Protein AF-A0A2R6QBN4-F1 (afdb_monomer_lite)

Secondary structure (DSSP, 8-state):
---HHHHHHHHHHHHHHSTTTS-TTT-------BSSS-----SSHHHHHHHTS--HHHHHHHHHHHHHHHHHHHTT---EEEEEEEEE-GGG---S-HHHHHTS-HHHHTT-SSSS--EEEEEEEEETTS-EEEEEEE----B--S-TT----------

Radius of gyration: 19.26 Å; chains: 1; bounding box: 51×42×46 Å

pLDDT: mean 93.08, std 12.04, range [24.8, 98.75]

InterPro domains:
  IPR006823 Neutral/alkaline nonlysosomal ceramidase [PTHR12670] (1-148)
  IPR031329 Neutral/alkaline non-lysosomal ceramidase, N-terminal [PF04734] (1-148)

Organism: NCBI:txid98765

Sequence (159 aa):
MGDTGVRRSIVSELSSQFPGVYNNDNIALVSTHQHSGVGGYLEDLLPQITSLGYVKETADAIVAGTVLAVQRAHANLQPGQLSVGNTTVVDGNINRSPFAYLANPAEERAMYQYDQDKDLTLLRFDDASGNARGFLSFYPVHGTSLYEVFDFLDALLLN

Structure (mmCIF, N/CA/C/O backbone):
data_AF-A0A2R6QBN4-F1
#
_entry.id   AF-A0A2R6QBN4-F1
#
loop_
_atom_site.group_PDB
_atom_site.id
_atom_site.type_symbol
_atom_site.label_atom_id
_atom_site.label_alt_id
_atom_site.label_comp_id
_atom_site.label_asym_id
_atom_site.label_entity_id
_atom_site.label_seq_id
_atom_site.pdbx_PDB_ins_code
_atom_site.Cartn_x
_atom_site.Cartn_y
_atom_site.Cartn_z
_atom_site.occupancy
_atom_site.B_iso_or_equiv
_atom_site.auth_seq_id
_atom_site.auth_comp_id
_atom_site.auth_asym_id
_atom_site.auth_atom_id
_atom_site.pdbx_PDB_model_num
ATOM 1 N N . MET A 1 1 ? 8.362 3.190 1.691 1.00 80.75 1 MET A N 1
ATOM 2 C CA . MET A 1 1 ? 8.700 1.757 1.855 1.00 80.75 1 MET A CA 1
ATOM 3 C C . MET A 1 1 ? 8.138 1.266 3.176 1.00 80.75 1 MET A C 1
ATOM 5 O O . MET A 1 1 ? 7.896 2.094 4.045 1.00 80.75 1 MET A O 1
ATOM 9 N N . GLY A 1 2 ? 7.894 -0.038 3.321 1.00 80.12 2 GLY A N 1
ATOM 10 C CA . GLY A 1 2 ? 7.608 -0.623 4.634 1.00 80.12 2 GLY A CA 1
ATOM 11 C C . GLY A 1 2 ? 8.897 -0.755 5.448 1.00 80.12 2 GLY A C 1
ATOM 12 O O . GLY A 1 2 ? 9.939 -1.065 4.878 1.00 80.12 2 GLY A O 1
ATOM 13 N N . ASP A 1 3 ? 8.818 -0.514 6.754 1.00 91.31 3 ASP A N 1
ATOM 14 C CA . ASP A 1 3 ? 9.933 -0.640 7.695 1.00 91.31 3 ASP A CA 1
ATOM 15 C C . ASP A 1 3 ? 9.487 -1.409 8.933 1.00 91.31 3 ASP A C 1
ATOM 17 O O . ASP A 1 3 ? 8.384 -1.188 9.449 1.00 91.31 3 ASP A O 1
ATOM 21 N N . THR A 1 4 ? 10.335 -2.316 9.411 1.00 91.75 4 THR A N 1
ATOM 22 C CA . THR A 1 4 ? 10.004 -3.152 10.568 1.00 91.75 4 THR A CA 1
ATOM 23 C C . THR A 1 4 ? 9.926 -2.318 11.846 1.00 91.75 4 THR A C 1
ATOM 25 O O . THR A 1 4 ? 9.014 -2.535 12.644 1.00 91.75 4 THR A O 1
ATOM 28 N N . GLY A 1 5 ? 10.815 -1.338 12.029 1.00 93.94 5 GLY A N 1
ATOM 29 C CA . GLY A 1 5 ? 10.801 -0.415 13.163 1.00 93.94 5 GLY A CA 1
ATOM 30 C C . GLY A 1 5 ? 9.520 0.416 13.210 1.00 93.94 5 GLY A C 1
ATOM 31 O O . GLY A 1 5 ? 8.801 0.384 14.210 1.00 93.94 5 GLY A O 1
ATOM 32 N N . VAL A 1 6 ? 9.165 1.065 12.098 1.00 96.19 6 VAL A N 1
ATOM 33 C CA . VAL A 1 6 ? 7.911 1.825 11.954 1.00 96.19 6 VAL A CA 1
ATOM 34 C C . VAL A 1 6 ? 6.693 0.937 12.215 1.00 96.19 6 VAL A C 1
ATOM 36 O O . VAL A 1 6 ? 5.811 1.318 12.988 1.00 96.19 6 VAL A O 1
ATOM 39 N N . ARG A 1 7 ? 6.645 -0.274 11.636 1.00 97.12 7 ARG A N 1
ATOM 40 C CA . ARG A 1 7 ? 5.540 -1.218 11.868 1.00 97.12 7 ARG A CA 1
ATOM 41 C C . ARG A 1 7 ? 5.416 -1.580 13.346 1.00 97.12 7 ARG A C 1
ATOM 43 O O . ARG A 1 7 ? 4.304 -1.567 13.870 1.00 97.12 7 ARG A O 1
ATOM 50 N N . ARG A 1 8 ? 6.523 -1.908 14.022 1.00 97.38 8 ARG A N 1
ATOM 51 C CA . ARG A 1 8 ? 6.506 -2.270 15.450 1.00 97.38 8 ARG A CA 1
ATOM 52 C C . ARG A 1 8 ? 5.978 -1.123 16.306 1.00 97.38 8 ARG A C 1
ATOM 54 O O . ARG A 1 8 ? 5.143 -1.375 17.170 1.00 97.38 8 ARG A O 1
ATOM 61 N N . SER A 1 9 ? 6.390 0.113 16.029 1.00 97.75 9 SER A N 1
ATOM 62 C CA . SER A 1 9 ? 5.888 1.301 16.730 1.00 97.75 9 SER A CA 1
ATOM 63 C C . SER A 1 9 ? 4.382 1.490 16.533 1.00 97.75 9 SER A C 1
ATOM 65 O O . SER A 1 9 ? 3.658 1.659 17.510 1.00 97.75 9 SER A O 1
ATOM 67 N N . ILE A 1 10 ? 3.879 1.366 15.299 1.00 98.31 10 ILE A N 1
ATOM 68 C CA . ILE A 1 10 ? 2.438 1.462 15.005 1.00 98.31 10 ILE A CA 1
ATOM 69 C C . ILE A 1 10 ? 1.646 0.365 15.728 1.00 98.31 10 ILE A C 1
ATOM 71 O O . ILE A 1 10 ? 0.638 0.656 16.370 1.00 98.31 10 ILE A O 1
ATOM 75 N N . VAL A 1 11 ? 2.097 -0.893 15.649 1.00 98.38 11 VAL A N 1
ATOM 76 C CA . VAL A 1 11 ? 1.436 -2.021 16.325 1.00 98.38 11 VAL A CA 1
ATOM 77 C C . VAL A 1 11 ? 1.430 -1.807 17.837 1.00 98.38 11 VAL A C 1
ATOM 79 O O . VAL A 1 11 ? 0.397 -2.023 18.464 1.00 98.38 11 VAL A O 1
ATOM 82 N N . SER A 1 12 ? 2.545 -1.367 18.422 1.00 98.38 12 SER A N 1
ATOM 83 C CA . SER A 1 12 ? 2.651 -1.080 19.856 1.00 98.38 12 SER A CA 1
ATOM 84 C C . SER A 1 12 ? 1.645 -0.013 20.295 1.00 98.38 12 SER A C 1
ATOM 86 O O . SER A 1 12 ? 0.883 -0.238 21.235 1.00 98.38 12 SER A O 1
ATOM 88 N N . GLU A 1 13 ? 1.592 1.118 19.586 1.00 98.56 13 GLU A N 1
ATOM 89 C CA . GLU A 1 13 ? 0.663 2.214 19.881 1.00 98.56 13 GLU A CA 1
ATOM 90 C C . GLU A 1 13 ? -0.799 1.768 19.781 1.00 98.56 13 GLU A C 1
ATOM 92 O O . GLU A 1 13 ? -1.575 1.942 20.721 1.00 98.56 13 GLU A O 1
ATOM 97 N N . LEU A 1 14 ? -1.178 1.122 18.674 1.00 98.69 14 LEU A N 1
ATOM 98 C CA . LEU A 1 14 ? -2.550 0.657 18.469 1.00 98.69 14 LEU A CA 1
ATOM 99 C C . LEU A 1 14 ? -2.954 -0.435 19.465 1.00 98.69 14 LEU A C 1
ATOM 101 O O . LEU A 1 14 ? -4.085 -0.418 19.944 1.00 98.69 14 LEU A O 1
ATOM 105 N N . SER A 1 15 ? -2.048 -1.354 19.810 1.00 98.38 15 SER A N 1
ATOM 106 C CA . SER A 1 15 ? -2.332 -2.417 20.786 1.00 98.38 15 SER A CA 1
ATOM 107 C C . SER A 1 15 ? -2.515 -1.858 22.200 1.00 98.38 15 SER A C 1
ATOM 109 O O . SER A 1 15 ? -3.345 -2.359 22.954 1.00 98.38 15 SER A O 1
ATOM 111 N N . SER A 1 16 ? -1.755 -0.817 22.561 1.00 98.44 16 SER A N 1
ATOM 112 C CA . SER A 1 16 ? -1.878 -0.117 23.846 1.00 98.44 16 SER A CA 1
ATOM 113 C C . SER A 1 16 ? -3.202 0.646 23.952 1.00 98.44 16 SER A C 1
ATOM 115 O O . SER A 1 16 ? -3.893 0.575 24.967 1.00 98.44 16 SER A O 1
ATOM 117 N N . GLN A 1 17 ? -3.587 1.343 22.880 1.00 98.12 17 GLN A N 1
ATOM 118 C CA . GLN A 1 17 ? -4.795 2.170 22.848 1.00 98.12 17 GLN A CA 1
ATOM 119 C C . GLN A 1 17 ? -6.085 1.359 22.653 1.00 98.12 17 GLN A C 1
ATOM 121 O O . GLN A 1 17 ? -7.136 1.757 23.151 1.00 98.12 17 GLN A O 1
ATOM 126 N N . PHE A 1 18 ? -6.011 0.211 21.970 1.00 98.25 18 PHE A N 1
ATOM 127 C CA . PHE A 1 18 ? -7.141 -0.688 21.725 1.00 98.25 18 PHE A CA 1
ATOM 128 C C . PHE A 1 18 ? -6.806 -2.138 22.135 1.00 98.25 18 PHE A C 1
ATOM 130 O O . PHE A 1 18 ? -6.636 -3.009 21.269 1.00 98.25 18 PHE A O 1
ATOM 137 N N . PRO A 1 19 ? -6.716 -2.432 23.448 1.00 97.81 19 PRO A N 1
ATOM 138 C CA . PRO A 1 19 ? -6.315 -3.748 23.936 1.00 97.81 19 PRO A CA 1
ATOM 139 C C . PRO A 1 19 ? -7.197 -4.876 23.391 1.00 97.81 19 PRO A C 1
ATOM 141 O O . PRO A 1 19 ? -8.421 -4.838 23.502 1.00 97.81 19 PRO A O 1
ATOM 144 N N . GLY A 1 20 ? -6.564 -5.893 22.802 1.00 97.31 20 GLY A N 1
ATOM 145 C CA . GLY A 1 20 ? -7.243 -7.062 22.232 1.00 97.31 20 GLY A CA 1
ATOM 146 C C . GLY A 1 20 ? -7.879 -6.850 20.853 1.00 97.31 20 GLY A C 1
ATOM 147 O O . GLY A 1 20 ? -8.390 -7.813 20.288 1.00 97.31 20 GLY A O 1
ATOM 148 N N . VAL A 1 21 ? -7.834 -5.635 20.292 1.00 98.31 21 VAL A N 1
ATOM 149 C CA . VAL A 1 21 ? -8.432 -5.321 18.981 1.00 98.31 21 VAL A CA 1
ATOM 150 C C . VAL A 1 21 ? -7.395 -5.394 17.869 1.00 98.31 21 VAL A C 1
ATOM 152 O O . VAL A 1 21 ? -7.576 -6.138 16.909 1.00 98.31 21 VAL A O 1
ATOM 155 N N . TYR A 1 22 ? -6.309 -4.634 17.994 1.00 98.44 22 TYR A N 1
ATOM 156 C CA . TYR A 1 22 ? -5.243 -4.567 16.998 1.00 98.44 22 TYR A CA 1
ATOM 157 C C . TYR A 1 22 ? -4.005 -5.298 17.509 1.00 98.44 22 TYR A C 1
ATOM 159 O O . TYR A 1 22 ? -3.631 -5.140 18.668 1.00 98.44 22 TYR A O 1
ATOM 167 N N . ASN A 1 23 ? -3.387 -6.121 16.664 1.00 97.75 23 ASN A N 1
ATOM 168 C CA . ASN A 1 23 ? -2.215 -6.917 17.012 1.00 97.75 23 ASN A CA 1
ATOM 169 C C . ASN A 1 23 ? -1.373 -7.252 15.766 1.00 97.75 23 ASN A C 1
ATOM 171 O O . ASN A 1 23 ? -1.648 -6.806 14.651 1.00 97.75 23 ASN A O 1
ATOM 175 N N . ASN A 1 24 ? -0.309 -8.033 15.959 1.00 96.81 24 ASN A N 1
ATOM 176 C CA . ASN A 1 24 ? 0.589 -8.411 14.868 1.00 96.81 24 ASN A CA 1
ATOM 177 C C . ASN A 1 24 ? -0.072 -9.267 13.782 1.00 96.81 24 ASN A C 1
ATOM 179 O O . ASN A 1 24 ? 0.404 -9.217 12.648 1.00 96.81 24 ASN A O 1
ATOM 183 N N . ASP A 1 25 ? -1.130 -10.003 14.114 1.00 97.56 25 ASP A N 1
ATOM 184 C CA . ASP A 1 25 ? -1.771 -10.974 13.227 1.00 97.56 25 ASP A CA 1
ATOM 185 C C . ASP A 1 25 ? -2.814 -10.319 12.313 1.00 97.56 25 ASP A C 1
ATOM 187 O O . ASP A 1 25 ? -3.139 -10.862 11.259 1.00 97.56 25 ASP A O 1
ATOM 191 N N . ASN A 1 26 ? -3.334 -9.145 12.691 1.00 98.00 26 ASN A N 1
ATOM 192 C CA . ASN A 1 26 ? -4.398 -8.458 11.955 1.00 98.00 26 ASN A CA 1
ATOM 193 C C . ASN A 1 26 ? -4.039 -7.050 11.448 1.00 98.00 26 ASN A C 1
ATOM 195 O O . ASN A 1 26 ? -4.896 -6.378 10.874 1.00 98.00 26 ASN A O 1
ATOM 199 N N . ILE A 1 27 ? -2.782 -6.614 11.603 1.00 97.00 27 ILE A N 1
ATOM 200 C CA . ILE A 1 27 ? -2.269 -5.380 10.992 1.00 97.00 27 ILE A CA 1
ATOM 201 C C . ILE A 1 27 ? -1.389 -5.699 9.779 1.00 97.00 27 ILE A C 1
ATOM 203 O O . ILE A 1 27 ? -0.275 -6.227 9.906 1.00 97.00 27 ILE A O 1
ATOM 207 N N . ALA A 1 28 ? -1.850 -5.242 8.612 1.00 95.62 28 ALA A N 1
ATOM 208 C CA . ALA A 1 28 ? -1.050 -5.094 7.403 1.00 95.62 28 ALA A CA 1
ATOM 209 C C . ALA A 1 28 ? -0.672 -3.617 7.200 1.0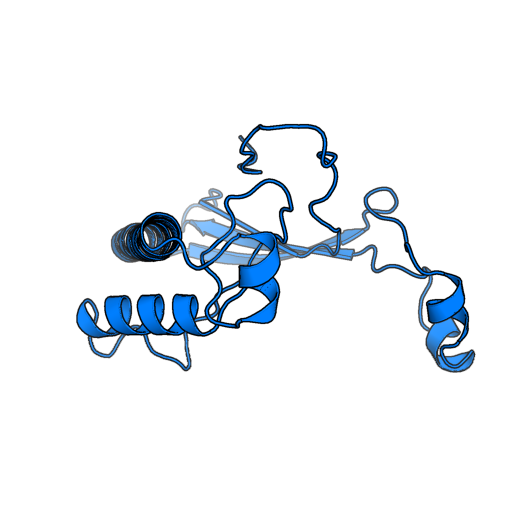0 95.62 28 ALA A C 1
ATOM 211 O O . ALA A 1 28 ? -1.540 -2.746 7.177 1.00 95.62 28 ALA A O 1
ATOM 212 N N . LEU A 1 29 ? 0.624 -3.340 7.036 1.00 94.94 29 LEU A N 1
ATOM 213 C CA . LEU A 1 29 ? 1.152 -2.013 6.715 1.00 94.94 29 LEU A CA 1
ATOM 214 C C . LEU A 1 29 ? 1.810 -2.071 5.337 1.00 94.94 29 LEU A C 1
ATOM 216 O O . LEU A 1 29 ? 2.728 -2.862 5.124 1.00 94.94 29 LEU A O 1
ATOM 220 N N . VAL A 1 30 ? 1.348 -1.230 4.415 1.00 93.38 30 VAL A N 1
ATOM 221 C CA . VAL A 1 30 ? 1.829 -1.170 3.029 1.00 93.38 30 VAL A CA 1
ATOM 222 C C . VAL A 1 30 ? 2.213 0.260 2.656 1.00 93.38 30 VAL A C 1
ATOM 224 O O . VAL A 1 30 ? 1.791 1.217 3.299 1.00 93.38 30 VAL A O 1
ATOM 227 N N . SER A 1 31 ? 3.032 0.412 1.617 1.00 92.06 31 SER A N 1
ATOM 228 C CA . SER A 1 31 ? 3.483 1.706 1.101 1.00 92.06 31 SER A CA 1
ATOM 229 C C . SER A 1 31 ? 3.233 1.766 -0.401 1.00 92.06 31 SER A C 1
ATOM 231 O O . SER A 1 31 ? 3.426 0.772 -1.092 1.00 92.06 31 SER A O 1
ATOM 233 N N . THR A 1 32 ? 2.873 2.943 -0.909 1.00 94.56 32 THR A N 1
ATOM 234 C CA . THR A 1 32 ? 2.695 3.209 -2.348 1.00 94.56 32 THR A CA 1
ATOM 235 C C . THR A 1 32 ? 4.002 3.197 -3.143 1.00 94.56 32 THR A C 1
ATOM 237 O O . THR A 1 32 ? 3.976 3.304 -4.362 1.00 94.56 32 THR A O 1
ATOM 240 N N . HIS A 1 33 ? 5.151 3.091 -2.465 1.00 95.06 33 HIS A N 1
ATOM 241 C CA . HIS A 1 33 ? 6.477 3.143 -3.082 1.00 95.06 33 HIS A CA 1
ATOM 242 C C . HIS A 1 33 ? 6.746 4.445 -3.872 1.00 95.06 33 HIS A C 1
ATOM 244 O O . HIS A 1 33 ? 7.398 4.435 -4.909 1.00 95.06 33 HIS A O 1
ATOM 250 N N . GLN A 1 34 ? 6.253 5.572 -3.351 1.00 90.56 34 GLN A N 1
ATOM 251 C CA . GLN A 1 34 ? 6.623 6.935 -3.752 1.00 90.56 34 GLN A CA 1
ATOM 252 C C . GLN A 1 34 ? 8.120 7.193 -3.506 1.00 90.56 34 GLN A C 1
ATOM 254 O O . GLN A 1 34 ? 8.629 6.870 -2.429 1.00 90.56 34 GLN A O 1
ATOM 259 N N . HIS A 1 35 ? 8.800 7.823 -4.468 1.00 92.88 35 HIS A N 1
ATOM 260 C CA . HIS A 1 35 ? 10.207 8.234 -4.357 1.00 92.88 35 HIS A CA 1
ATOM 261 C C . HIS A 1 35 ? 10.414 9.706 -3.953 1.00 92.88 35 HIS A C 1
ATOM 263 O O . HIS A 1 35 ? 11.539 10.081 -3.642 1.00 92.88 35 HIS A O 1
ATOM 269 N N . SER A 1 36 ? 9.359 10.523 -3.880 1.00 91.94 36 SER A N 1
ATOM 270 C CA . SER A 1 36 ? 9.429 11.930 -3.431 1.00 91.94 36 SER A CA 1
ATOM 271 C C . SER A 1 36 ? 8.813 12.117 -2.040 1.00 91.94 36 SER A C 1
ATOM 273 O O . SER A 1 36 ? 7.905 12.922 -1.835 1.00 91.94 36 SER A O 1
ATOM 275 N N . GLY A 1 37 ? 9.265 11.299 -1.088 1.00 89.25 37 GLY A N 1
ATOM 276 C CA . GLY A 1 37 ? 8.947 11.424 0.334 1.00 89.25 37 GLY A CA 1
ATOM 277 C C . GLY A 1 37 ? 10.188 11.778 1.154 1.00 89.25 37 GLY A C 1
ATOM 278 O O . GLY A 1 37 ? 11.312 11.732 0.662 1.00 89.25 37 GLY A O 1
ATOM 279 N N . VAL A 1 38 ? 9.991 12.098 2.430 1.00 90.75 38 VAL A N 1
ATOM 280 C CA . VAL A 1 38 ? 11.093 12.319 3.378 1.00 90.75 38 VAL A CA 1
ATOM 281 C C . VAL A 1 38 ? 11.836 11.010 3.690 1.00 90.75 38 VAL A C 1
ATOM 283 O O . VAL A 1 38 ? 11.210 9.966 3.871 1.00 90.75 38 VAL A O 1
ATOM 286 N N . GLY A 1 39 ? 13.171 11.063 3.748 1.00 92.31 39 GLY A N 1
ATOM 287 C CA . GLY A 1 39 ? 14.039 9.941 4.138 1.00 92.31 39 GLY A CA 1
ATOM 288 C C . GLY A 1 39 ? 14.256 9.835 5.653 1.00 92.31 39 GLY A C 1
ATOM 289 O O . GLY A 1 39 ? 13.577 10.491 6.435 1.00 92.31 39 GLY A O 1
ATOM 290 N N . GLY A 1 40 ? 15.214 9.007 6.080 1.00 94.56 40 GLY A N 1
ATOM 291 C CA . GLY A 1 40 ? 15.684 8.985 7.474 1.00 94.56 40 GLY A CA 1
ATOM 292 C C . GLY A 1 40 ? 14.785 8.279 8.497 1.00 94.56 40 GLY A C 1
ATOM 293 O O . GLY A 1 40 ? 15.025 8.413 9.687 1.00 94.56 40 GLY A O 1
ATOM 294 N N . TYR A 1 41 ? 13.774 7.513 8.083 1.00 95.06 41 TYR A N 1
ATOM 295 C CA . TYR A 1 41 ? 12.874 6.804 9.013 1.00 95.06 41 TYR A CA 1
ATOM 296 C C . TYR A 1 41 ? 13.106 5.292 9.109 1.00 95.06 41 TYR A C 1
ATOM 298 O O . TYR A 1 41 ? 12.449 4.628 9.906 1.00 95.06 41 TYR A O 1
ATOM 306 N N . LEU A 1 42 ? 13.984 4.742 8.269 1.00 93.88 42 LEU A N 1
ATOM 307 C CA . LEU A 1 42 ? 14.234 3.304 8.192 1.00 93.88 42 LEU A CA 1
ATOM 308 C C . LEU A 1 42 ? 15.196 2.863 9.304 1.00 93.88 42 LEU A C 1
ATOM 310 O O . LEU A 1 42 ? 16.207 3.526 9.542 1.00 93.88 42 LEU A O 1
ATOM 314 N N . GLU A 1 43 ? 14.889 1.750 9.973 1.00 92.81 43 GLU A N 1
ATOM 315 C CA . GLU A 1 43 ? 15.688 1.220 11.090 1.00 92.81 43 GLU A CA 1
ATOM 316 C C . GLU A 1 43 ? 17.046 0.674 10.621 1.00 92.81 43 GLU A C 1
ATOM 318 O O . GLU A 1 43 ? 18.052 0.823 11.317 1.00 92.81 43 GLU A O 1
ATOM 323 N N . ASP A 1 44 ? 17.088 0.077 9.430 1.00 92.00 44 ASP A N 1
ATOM 324 C CA . ASP A 1 44 ? 18.296 -0.539 8.887 1.00 92.00 44 ASP A CA 1
ATOM 325 C C . ASP A 1 44 ? 19.349 0.494 8.458 1.00 92.00 44 ASP A C 1
ATOM 327 O O . ASP A 1 44 ? 19.044 1.565 7.932 1.00 92.00 44 ASP A O 1
ATOM 331 N N . LEU A 1 45 ? 20.627 0.133 8.612 1.00 93.00 45 LEU A N 1
ATOM 332 C CA . LEU A 1 45 ? 21.756 1.031 8.351 1.00 93.00 45 LEU A CA 1
ATOM 333 C C . LEU A 1 45 ? 21.871 1.461 6.880 1.00 93.00 45 LEU A C 1
ATOM 335 O O . LEU A 1 45 ? 22.159 2.620 6.595 1.00 93.00 45 LEU A O 1
ATOM 339 N N . LEU A 1 46 ? 21.682 0.539 5.933 1.00 94.50 46 LEU A N 1
ATOM 340 C CA . LEU A 1 46 ? 21.925 0.805 4.511 1.00 94.50 46 LEU A CA 1
ATOM 341 C C . LEU A 1 46 ? 21.125 2.011 3.965 1.00 94.50 46 LEU A C 1
ATOM 343 O O . LEU A 1 46 ? 21.748 2.902 3.385 1.00 94.50 46 LEU A O 1
ATOM 347 N N . PRO A 1 47 ? 19.794 2.114 4.165 1.00 91.69 47 PRO A N 1
ATOM 348 C CA . PRO A 1 47 ? 19.033 3.290 3.730 1.00 91.69 47 PRO A CA 1
ATOM 349 C C . PRO A 1 47 ? 19.328 4.571 4.526 1.00 91.69 47 PRO A C 1
ATOM 351 O O . PRO A 1 47 ? 19.050 5.674 4.047 1.00 91.69 47 PRO A O 1
ATOM 354 N N . GLN A 1 48 ? 19.887 4.460 5.734 1.00 92.56 48 GLN A N 1
ATOM 355 C CA . GLN A 1 48 ? 20.292 5.635 6.504 1.00 92.56 48 GLN A CA 1
ATOM 356 C C . GLN A 1 48 ? 21.516 6.322 5.897 1.00 92.56 48 GLN A C 1
ATOM 358 O O . GLN A 1 48 ? 21.625 7.537 6.015 1.00 92.56 48 GLN A O 1
ATOM 363 N N . ILE A 1 49 ? 22.404 5.597 5.203 1.00 95.19 49 ILE A N 1
ATOM 364 C CA . ILE A 1 49 ? 23.604 6.186 4.580 1.00 95.19 49 ILE A CA 1
ATOM 365 C C . ILE A 1 49 ? 23.216 7.304 3.605 1.00 95.19 49 ILE A C 1
ATOM 367 O O . ILE A 1 49 ? 23.758 8.404 3.683 1.00 95.19 49 ILE A O 1
ATOM 371 N N . THR A 1 50 ? 22.248 7.056 2.719 1.00 93.50 50 THR A N 1
ATOM 372 C CA . THR A 1 50 ? 21.774 8.059 1.750 1.00 93.50 50 THR A CA 1
ATOM 373 C C . THR A 1 50 ? 20.879 9.124 2.382 1.00 93.50 50 THR A C 1
ATOM 375 O O . THR A 1 50 ? 20.748 10.209 1.827 1.00 93.50 50 THR A O 1
ATOM 378 N N . SER A 1 51 ? 20.300 8.838 3.553 1.00 93.25 51 SER A N 1
ATOM 379 C CA . SER A 1 51 ? 19.513 9.796 4.343 1.00 93.25 51 SER A CA 1
ATOM 380 C C . SER A 1 51 ? 20.362 10.627 5.318 1.00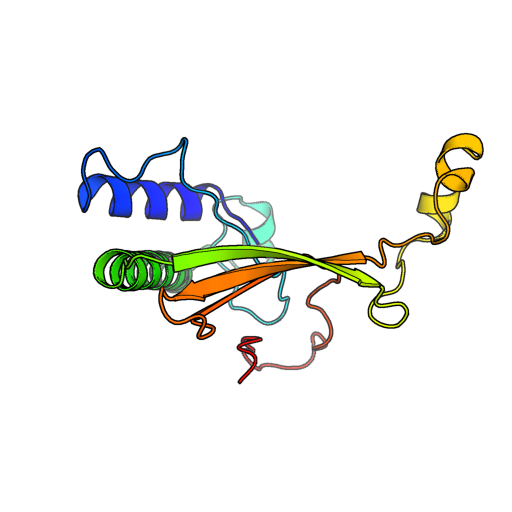 93.25 51 SER A C 1
ATOM 382 O O . SER A 1 51 ? 19.816 11.466 6.026 1.00 93.25 51 SER A O 1
ATOM 384 N N . LEU A 1 52 ? 21.680 10.392 5.371 1.00 95.50 52 LEU A N 1
ATOM 385 C CA . LEU A 1 52 ? 22.618 10.987 6.334 1.00 95.50 52 LEU A CA 1
ATOM 386 C C . LEU A 1 52 ? 22.282 10.691 7.808 1.00 95.50 52 LEU A C 1
ATOM 388 O O . LEU A 1 52 ? 22.618 11.467 8.702 1.00 95.50 52 LEU A O 1
ATOM 392 N N . GLY A 1 53 ? 21.662 9.538 8.064 1.00 95.25 53 GLY A N 1
ATOM 393 C CA . GLY A 1 53 ? 21.304 9.054 9.394 1.00 95.25 53 GLY A CA 1
ATOM 394 C C . GLY A 1 53 ? 19.801 8.879 9.603 1.00 95.25 53 GLY A C 1
ATOM 395 O O . GLY A 1 53 ? 19.003 8.902 8.664 1.00 95.25 53 GLY A O 1
ATOM 396 N N . TYR A 1 54 ? 19.437 8.666 10.867 1.00 95.56 54 TYR A N 1
ATOM 397 C CA . TYR A 1 54 ? 18.055 8.542 11.318 1.00 95.56 54 TYR A CA 1
ATOM 398 C C . TYR A 1 54 ? 17.508 9.899 11.775 1.00 95.56 54 TYR A C 1
ATOM 400 O O . TYR A 1 54 ? 18.113 10.581 12.603 1.00 95.56 54 TYR A O 1
ATOM 408 N N . VAL A 1 55 ? 16.338 10.262 11.259 1.00 96.12 55 VAL A N 1
ATOM 409 C CA . VAL A 1 55 ? 15.598 11.490 11.551 1.00 96.12 55 VAL A CA 1
ATOM 410 C C . VAL A 1 55 ? 14.352 11.105 12.339 1.00 96.12 55 VAL A C 1
ATOM 412 O O . VAL A 1 55 ? 13.349 10.643 11.787 1.00 96.12 55 VAL A O 1
ATOM 415 N N . LYS A 1 56 ? 14.422 11.275 13.661 1.00 95.31 56 LYS A N 1
ATOM 416 C CA . LYS A 1 56 ? 13.364 10.841 14.580 1.00 95.31 56 LYS A CA 1
ATOM 417 C C . LYS A 1 56 ? 12.027 11.506 14.264 1.00 95.31 56 LYS A C 1
ATOM 419 O O . LYS A 1 56 ? 11.000 10.840 14.287 1.00 95.31 56 LYS A O 1
ATOM 424 N N . GLU A 1 57 ? 12.045 12.789 13.932 1.00 96.62 57 GLU A N 1
ATOM 425 C CA . GLU A 1 57 ? 10.868 13.588 13.606 1.00 96.62 57 GLU A CA 1
ATOM 426 C C . GLU A 1 57 ? 10.106 13.005 12.412 1.00 96.62 57 GLU A C 1
ATOM 428 O O . GLU A 1 57 ? 8.875 12.981 12.411 1.00 96.62 57 GLU A O 1
ATOM 433 N N . THR A 1 58 ? 10.824 12.480 11.416 1.00 95.25 58 THR A N 1
ATOM 434 C CA . THR A 1 58 ? 10.213 11.836 10.254 1.00 95.25 58 THR A CA 1
ATOM 435 C C . THR A 1 58 ? 9.533 10.527 10.636 1.00 95.25 58 THR A C 1
ATOM 437 O O . THR A 1 58 ? 8.377 10.306 10.269 1.00 95.25 58 THR A O 1
ATOM 440 N N . ALA A 1 59 ? 10.219 9.668 11.389 1.00 95.56 59 ALA A N 1
ATOM 441 C CA . ALA A 1 59 ? 9.646 8.407 11.844 1.00 95.56 59 ALA A CA 1
ATOM 442 C C . ALA A 1 59 ? 8.426 8.632 12.753 1.00 95.56 59 ALA A C 1
ATOM 444 O O . ALA A 1 59 ? 7.380 8.016 12.544 1.00 95.56 59 ALA A O 1
ATOM 445 N N . ASP A 1 60 ? 8.527 9.563 13.704 1.00 96.88 60 ASP A N 1
ATOM 446 C CA . ASP A 1 60 ? 7.434 9.935 14.603 1.00 96.88 60 ASP A CA 1
ATOM 447 C C . ASP A 1 60 ? 6.220 10.453 13.825 1.00 96.88 60 ASP A C 1
ATOM 449 O O . ASP A 1 60 ? 5.095 10.050 14.112 1.00 96.88 60 ASP A O 1
ATOM 453 N N . ALA A 1 61 ? 6.427 11.308 12.816 1.00 97.19 61 ALA A N 1
ATOM 454 C CA . ALA A 1 61 ? 5.341 11.838 11.995 1.00 97.19 61 ALA A CA 1
ATOM 455 C C . ALA A 1 61 ? 4.618 10.732 11.208 1.00 97.19 61 ALA A C 1
ATOM 457 O O . ALA A 1 61 ? 3.386 10.722 11.153 1.00 97.19 61 ALA A O 1
ATOM 458 N N . ILE A 1 62 ? 5.361 9.773 10.642 1.00 96.31 62 ILE A N 1
ATOM 459 C CA . ILE A 1 62 ? 4.790 8.621 9.928 1.00 96.31 62 ILE A CA 1
ATOM 460 C C . ILE A 1 62 ? 3.975 7.742 10.884 1.00 96.31 62 ILE A C 1
ATOM 462 O O . ILE A 1 62 ? 2.834 7.381 10.573 1.00 96.31 62 ILE A O 1
ATOM 466 N N . VAL A 1 63 ? 4.529 7.413 12.056 1.00 97.50 63 VAL A N 1
ATOM 467 C CA . VAL A 1 63 ? 3.850 6.594 13.072 1.00 97.50 63 VAL A CA 1
ATOM 468 C C . VAL A 1 63 ? 2.591 7.305 13.570 1.00 97.50 63 VAL A C 1
ATOM 470 O O . VAL A 1 63 ? 1.503 6.734 13.494 1.00 97.50 63 VAL A O 1
ATOM 473 N N . ALA A 1 64 ? 2.705 8.560 14.010 1.00 98.31 64 ALA A N 1
ATOM 474 C CA . ALA A 1 64 ? 1.589 9.333 14.548 1.00 98.31 64 ALA A CA 1
ATOM 475 C C . ALA A 1 64 ? 0.476 9.539 13.510 1.00 98.31 64 ALA A C 1
ATOM 477 O O . ALA A 1 64 ? -0.701 9.352 13.823 1.00 98.31 64 ALA A O 1
ATOM 478 N N . GLY A 1 65 ? 0.833 9.869 12.264 1.00 98.12 65 GLY A N 1
ATOM 479 C CA . GLY A 1 65 ? -0.126 10.017 11.170 1.00 98.12 65 GLY A CA 1
ATOM 480 C C . GLY A 1 65 ? -0.873 8.717 10.865 1.00 98.12 65 GLY A C 1
ATOM 481 O O . GLY A 1 65 ? -2.093 8.731 10.695 1.00 98.12 65 GLY A O 1
ATOM 482 N N . THR A 1 66 ? -0.164 7.585 10.868 1.00 98.06 66 THR A N 1
ATOM 483 C CA . THR A 1 66 ? -0.769 6.265 10.636 1.00 98.06 66 THR A CA 1
ATOM 484 C C . THR A 1 66 ? -1.711 5.870 11.773 1.00 98.06 66 THR A C 1
ATOM 486 O O . THR A 1 66 ? -2.848 5.473 11.520 1.00 98.06 66 THR A O 1
ATOM 489 N N . VAL A 1 67 ? -1.280 6.030 13.029 1.00 98.62 67 VAL A N 1
ATOM 490 C CA . VAL A 1 67 ? -2.111 5.747 14.211 1.00 98.62 67 VAL A CA 1
ATOM 491 C C . VAL A 1 67 ? -3.373 6.614 14.197 1.00 98.62 67 VAL A C 1
ATOM 493 O O . VAL A 1 67 ? -4.473 6.094 14.382 1.00 98.62 67 VAL A O 1
ATOM 496 N N . LEU A 1 68 ? -3.248 7.908 13.887 1.00 98.75 68 LEU A N 1
ATOM 497 C CA . LEU A 1 68 ? -4.385 8.823 13.785 1.00 98.75 68 LEU A CA 1
ATOM 498 C C . LEU A 1 68 ? -5.368 8.424 12.674 1.00 98.75 68 LEU A C 1
ATOM 500 O O . LEU A 1 68 ? -6.583 8.515 12.863 1.00 98.75 68 LEU A O 1
ATOM 504 N N . ALA A 1 69 ? -4.875 7.974 11.518 1.00 98.44 69 ALA A N 1
ATOM 505 C CA . ALA A 1 69 ? -5.732 7.485 10.440 1.00 98.44 69 ALA A CA 1
ATOM 506 C C . ALA A 1 69 ? -6.544 6.254 10.879 1.00 98.44 69 ALA A C 1
ATOM 508 O O . ALA A 1 69 ? -7.753 6.199 10.643 1.00 98.44 69 ALA A O 1
ATOM 509 N N . VAL A 1 70 ? -5.913 5.313 11.590 1.00 98.44 70 VAL A N 1
ATOM 510 C CA . VAL A 1 70 ? -6.591 4.128 12.139 1.00 98.44 70 VAL A CA 1
ATOM 511 C C . VAL A 1 70 ? -7.614 4.513 13.208 1.00 98.44 70 VAL A C 1
ATOM 513 O O . VAL A 1 70 ? -8.740 4.028 13.152 1.00 98.44 70 VAL A O 1
ATOM 516 N N . GLN A 1 71 ? -7.285 5.424 14.129 1.00 98.56 71 GLN A N 1
ATOM 517 C CA . GLN A 1 71 ? -8.236 5.935 15.128 1.00 98.56 71 GLN A CA 1
ATOM 518 C C . GLN A 1 71 ? -9.486 6.530 14.467 1.00 98.56 71 GLN A C 1
ATOM 520 O O . GLN A 1 71 ? -10.611 6.230 14.868 1.00 98.56 71 GLN A O 1
ATOM 525 N N . ARG A 1 72 ? -9.300 7.352 13.425 1.00 98.44 72 ARG A N 1
ATOM 526 C CA . ARG A 1 72 ? -10.405 7.960 12.668 1.00 98.44 72 ARG A CA 1
ATOM 527 C C . ARG A 1 72 ? -11.253 6.911 11.952 1.00 98.44 72 ARG A C 1
ATOM 529 O O . ARG A 1 72 ? -12.475 7.023 11.966 1.00 98.44 72 ARG A O 1
ATOM 536 N N . ALA A 1 73 ? -10.627 5.896 11.356 1.00 97.50 73 ALA A N 1
ATOM 537 C CA . ALA A 1 73 ? -11.340 4.792 10.719 1.00 97.50 73 ALA A CA 1
ATOM 538 C C . ALA A 1 73 ? -12.130 3.957 11.743 1.00 97.50 73 ALA A C 1
ATOM 540 O O . ALA A 1 73 ? -13.304 3.670 11.522 1.00 97.50 73 ALA A O 1
ATOM 541 N N . HIS A 1 74 ? -11.520 3.632 12.888 1.00 98.12 74 HIS A N 1
ATOM 542 C CA . HIS A 1 74 ? -12.144 2.888 13.984 1.00 98.12 74 HIS A CA 1
ATOM 543 C C . HIS A 1 74 ? -13.372 3.615 14.547 1.00 98.12 74 HIS A C 1
ATOM 545 O O . HIS A 1 74 ? -14.429 3.016 14.725 1.00 98.12 74 HIS A O 1
ATOM 551 N N . ALA A 1 75 ? -13.260 4.925 14.777 1.00 98.25 75 ALA A N 1
ATOM 552 C CA . ALA A 1 75 ? -14.360 5.746 15.279 1.00 98.25 75 ALA A CA 1
ATOM 553 C C . ALA A 1 75 ? -15.507 5.935 14.263 1.00 98.25 75 ALA A C 1
ATOM 555 O O . ALA A 1 75 ? -16.567 6.434 14.630 1.00 98.25 75 ALA A O 1
ATOM 556 N N . ASN A 1 76 ? -15.304 5.551 12.999 1.00 97.00 76 ASN A N 1
ATOM 557 C CA . ASN A 1 76 ? -16.248 5.743 11.895 1.00 97.00 76 ASN A CA 1
ATOM 558 C C . ASN A 1 76 ? -16.665 4.411 11.230 1.00 97.00 76 ASN A C 1
ATOM 560 O O . ASN A 1 76 ? -16.999 4.354 10.036 1.00 97.00 76 ASN A O 1
ATOM 564 N N . LEU A 1 77 ? -16.611 3.320 12.003 1.00 96.81 77 LEU A N 1
ATOM 565 C CA . LEU A 1 77 ? -17.117 2.009 11.606 1.00 96.81 77 LEU A CA 1
ATOM 566 C C . LEU A 1 77 ? -18.640 2.047 11.454 1.00 96.81 77 LEU A C 1
ATOM 568 O O . LEU A 1 77 ? -19.355 2.545 12.320 1.00 96.81 77 LEU A O 1
ATOM 572 N N . GLN A 1 78 ? -19.138 1.472 10.362 1.00 95.88 78 GLN A N 1
ATOM 573 C CA . GLN A 1 78 ? -20.571 1.347 10.108 1.00 95.88 78 GLN A CA 1
ATOM 574 C C . GLN A 1 78 ? -20.863 0.119 9.235 1.00 95.88 78 GLN A C 1
ATOM 576 O O . GLN A 1 78 ? -19.963 -0.345 8.527 1.00 95.88 78 GLN A O 1
ATOM 581 N N . PRO A 1 79 ? -22.107 -0.391 9.238 1.00 97.69 79 PRO A N 1
ATOM 582 C CA . PRO A 1 79 ? -22.522 -1.441 8.316 1.00 97.69 79 PRO A CA 1
ATOM 583 C C . PRO A 1 79 ? -22.349 -1.014 6.853 1.00 97.69 79 PRO A C 1
ATOM 585 O O . PRO A 1 79 ? -22.632 0.129 6.483 1.00 97.69 79 PRO A O 1
ATOM 588 N N . GLY A 1 80 ? -21.906 -1.947 6.019 1.00 96.81 80 GLY A N 1
ATOM 589 C CA . GLY A 1 80 ? -21.632 -1.703 4.610 1.00 96.81 80 GLY A CA 1
ATOM 590 C C . GLY A 1 80 ? -21.368 -2.992 3.847 1.00 96.81 80 GLY A C 1
ATOM 591 O O . GLY A 1 80 ? -21.514 -4.091 4.390 1.00 96.81 80 GLY A O 1
ATOM 592 N N . GLN A 1 81 ? -20.976 -2.847 2.588 1.00 98.00 81 GLN A N 1
ATOM 593 C CA . GLN A 1 81 ? -20.672 -3.956 1.694 1.00 98.00 81 GLN A CA 1
ATOM 594 C C . GLN A 1 81 ? -19.287 -3.783 1.068 1.00 98.00 81 GLN A C 1
ATOM 596 O O . GLN A 1 81 ? -18.835 -2.667 0.807 1.00 98.00 81 GLN A O 1
ATOM 601 N N . LEU A 1 82 ? -18.623 -4.915 0.836 1.00 97.88 82 LEU A N 1
ATOM 602 C CA . LEU A 1 82 ? -17.387 -4.995 0.071 1.00 97.88 82 LEU A CA 1
ATOM 603 C C . LEU A 1 82 ? -17.675 -5.602 -1.296 1.00 97.88 82 LEU A C 1
ATOM 605 O O . LEU A 1 82 ? -18.376 -6.611 -1.391 1.00 97.88 82 LEU A O 1
ATOM 609 N N . SER A 1 83 ? -17.090 -5.021 -2.336 1.00 98.12 83 SER A N 1
ATOM 610 C CA . SER A 1 83 ? -17.067 -5.605 -3.675 1.00 98.12 83 SER A CA 1
ATOM 611 C C . SER A 1 83 ? -15.651 -5.581 -4.239 1.00 98.12 83 SER A C 1
ATOM 613 O O . SER A 1 83 ? -14.863 -4.684 -3.937 1.00 98.12 83 SER A O 1
ATOM 615 N N . VAL A 1 84 ? -15.315 -6.598 -5.032 1.00 98.31 84 VAL A N 1
ATOM 616 C CA . VAL A 1 84 ? -14.023 -6.712 -5.716 1.00 98.31 84 VAL A CA 1
ATOM 617 C C . VAL A 1 84 ? -14.273 -6.665 -7.213 1.00 98.31 84 VAL A C 1
ATOM 619 O O . VAL A 1 84 ? -15.172 -7.339 -7.715 1.00 98.31 84 VAL A O 1
ATOM 622 N N . GLY A 1 85 ? -13.483 -5.860 -7.913 1.00 97.81 85 GLY A N 1
ATOM 623 C CA . GLY A 1 85 ? -13.500 -5.770 -9.364 1.00 97.81 85 GLY A CA 1
ATOM 624 C C . GLY A 1 85 ? -12.091 -5.728 -9.931 1.00 97.81 85 GLY A C 1
ATOM 625 O O . GLY A 1 85 ? -11.144 -5.324 -9.256 1.00 97.81 85 GLY A O 1
ATOM 626 N N . ASN A 1 86 ? -11.972 -6.116 -11.195 1.00 97.75 86 ASN A N 1
ATOM 627 C CA . ASN A 1 86 ? -10.721 -6.117 -11.932 1.00 97.75 86 ASN A CA 1
ATOM 628 C C . ASN A 1 86 ? -10.917 -5.419 -13.276 1.00 97.75 86 ASN A C 1
ATOM 630 O O . ASN A 1 86 ? -11.990 -5.498 -13.875 1.00 97.75 86 ASN A O 1
ATOM 634 N N . THR A 1 87 ? -9.878 -4.742 -13.746 1.00 97.56 87 THR A N 1
ATOM 635 C CA . THR A 1 87 ? -9.812 -4.188 -15.100 1.00 97.56 87 THR A CA 1
ATOM 636 C C . THR A 1 87 ? -8.379 -4.241 -15.608 1.00 97.56 87 THR A C 1
ATOM 638 O O . THR A 1 87 ? -7.445 -4.301 -14.812 1.00 97.56 87 THR A O 1
ATOM 641 N N . THR A 1 88 ? -8.195 -4.178 -16.920 1.00 97.56 88 THR A N 1
ATOM 642 C CA . THR A 1 88 ? -6.869 -4.168 -17.541 1.00 97.56 88 THR A CA 1
ATOM 643 C C . THR A 1 88 ? -6.470 -2.738 -17.902 1.00 97.56 88 THR A C 1
ATOM 645 O O . THR A 1 88 ? -7.212 -2.022 -18.576 1.00 97.56 88 THR A O 1
ATOM 648 N N . VAL A 1 89 ? -5.278 -2.325 -17.476 1.00 97.44 89 VAL A N 1
ATOM 649 C CA . VAL A 1 89 ? -4.661 -1.028 -17.771 1.00 97.44 89 VAL A CA 1
ATOM 650 C C . VAL A 1 89 ? -3.368 -1.280 -18.542 1.00 97.44 89 VAL A C 1
ATOM 652 O O . VAL A 1 89 ? -2.345 -1.644 -17.972 1.00 97.44 89 VAL A O 1
ATOM 655 N N . VAL A 1 90 ? -3.409 -1.113 -19.864 1.00 96.19 90 VAL A N 1
ATOM 656 C CA . VAL A 1 90 ? -2.287 -1.497 -20.742 1.00 96.19 90 VAL A CA 1
ATOM 657 C C . VAL A 1 90 ? -1.128 -0.495 -20.666 1.00 96.19 90 VAL A C 1
ATOM 659 O O . VAL A 1 90 ? 0.028 -0.901 -20.521 1.00 96.19 90 VAL A O 1
ATOM 662 N N . ASP A 1 91 ? -1.439 0.802 -20.681 1.00 95.81 91 ASP A N 1
ATOM 663 C CA . ASP A 1 91 ? -0.454 1.891 -20.798 1.00 95.81 91 ASP A CA 1
ATOM 664 C C . ASP A 1 91 ? -0.048 2.505 -19.445 1.00 95.81 91 ASP A C 1
ATOM 666 O O . ASP A 1 91 ? 0.448 3.628 -19.379 1.00 95.81 91 ASP A O 1
ATOM 670 N N . GLY A 1 92 ? -0.269 1.786 -18.339 1.00 95.06 92 GLY A N 1
ATOM 671 C CA . GLY A 1 92 ? 0.033 2.286 -16.993 1.00 95.06 92 GLY A CA 1
ATOM 672 C C . GLY A 1 92 ? 1.431 1.936 -16.470 1.00 95.06 92 GLY A C 1
ATOM 673 O O . GLY A 1 92 ? 1.819 2.434 -15.418 1.00 95.06 92 GLY A O 1
ATOM 674 N N . ASN A 1 93 ? 2.174 1.038 -17.127 1.00 96.94 93 ASN A N 1
ATOM 675 C CA . ASN A 1 93 ? 3.519 0.624 -16.707 1.00 96.94 93 ASN A CA 1
ATOM 676 C C . ASN A 1 93 ? 4.356 0.064 -17.877 1.00 96.94 93 ASN A C 1
ATOM 678 O O . ASN A 1 93 ? 3.820 -0.320 -18.918 1.00 96.94 93 ASN A O 1
ATOM 682 N N . ILE A 1 94 ? 5.676 -0.010 -17.670 1.00 97.38 94 ILE A N 1
ATOM 683 C CA . ILE A 1 94 ? 6.640 -0.706 -18.540 1.00 97.38 94 ILE A CA 1
ATOM 684 C C . ILE A 1 94 ? 7.613 -1.536 -17.692 1.00 97.38 94 ILE A C 1
ATOM 686 O O . ILE A 1 94 ? 7.906 -1.181 -16.546 1.00 97.38 94 ILE A O 1
ATOM 690 N N . ASN A 1 95 ? 8.158 -2.619 -18.250 1.00 97.88 95 ASN A N 1
ATOM 691 C CA . ASN A 1 95 ? 9.229 -3.384 -17.614 1.00 97.88 95 ASN A CA 1
ATOM 692 C C . ASN A 1 95 ? 10.580 -2.706 -17.845 1.00 97.88 95 ASN A C 1
ATOM 694 O O . ASN A 1 95 ? 11.048 -2.565 -18.973 1.00 97.88 95 ASN A O 1
ATOM 698 N N . ARG A 1 96 ? 11.234 -2.320 -16.749 1.00 97.62 96 ARG A N 1
ATOM 699 C CA . ARG A 1 96 ? 12.566 -1.697 -16.767 1.00 97.62 96 ARG A CA 1
ATOM 700 C C . ARG A 1 96 ? 13.728 -2.693 -16.907 1.00 97.62 96 ARG A C 1
ATOM 702 O O . ARG A 1 96 ? 14.867 -2.261 -17.043 1.00 97.62 96 ARG A O 1
ATOM 709 N N . SER A 1 97 ? 13.453 -3.999 -16.883 1.00 98.12 97 SER A N 1
ATOM 710 C CA . SER A 1 97 ? 14.444 -5.084 -16.964 1.00 98.12 97 SER A CA 1
ATOM 711 C C . SER A 1 97 ? 13.993 -6.228 -17.895 1.00 98.12 97 SER A C 1
ATOM 713 O O . SER A 1 97 ? 13.950 -7.389 -17.474 1.00 98.12 97 SER A O 1
ATOM 715 N N . PRO A 1 98 ? 13.685 -5.959 -19.178 1.00 97.75 98 PRO A N 1
ATOM 716 C CA . PRO A 1 98 ? 13.129 -6.963 -20.092 1.00 97.75 98 PRO A CA 1
ATOM 717 C C . PRO A 1 98 ? 14.057 -8.167 -20.310 1.00 97.75 98 PRO A C 1
ATOM 719 O O . PRO A 1 98 ? 13.594 -9.300 -20.386 1.00 97.75 98 PRO A O 1
ATOM 722 N N . PHE A 1 99 ? 15.378 -7.964 -20.329 1.00 98.00 99 PHE A N 1
ATOM 723 C CA . PHE A 1 99 ? 16.341 -9.063 -20.481 1.00 98.00 99 PHE A CA 1
ATOM 724 C C . PHE A 1 99 ? 16.314 -10.054 -19.314 1.00 98.00 99 PHE A C 1
ATOM 726 O O . PHE A 1 99 ? 16.487 -11.250 -19.528 1.00 98.00 99 PHE A O 1
ATOM 733 N N . ALA A 1 100 ? 16.069 -9.569 -18.094 1.00 98.25 100 ALA A N 1
ATOM 734 C CA . ALA A 1 100 ? 15.933 -10.435 -16.930 1.00 98.25 100 ALA A CA 1
ATOM 735 C C . ALA A 1 100 ? 14.631 -11.242 -17.005 1.00 98.25 100 ALA A C 1
ATOM 737 O O . ALA A 1 100 ? 14.654 -12.443 -16.766 1.00 98.25 100 ALA A O 1
ATOM 738 N N . TYR A 1 101 ? 13.524 -10.616 -17.424 1.00 98.25 101 TYR A N 1
ATOM 739 C CA . TYR A 1 101 ? 12.273 -11.338 -17.666 1.00 98.25 101 TYR A CA 1
ATOM 740 C C . TYR A 1 101 ? 12.455 -12.444 -18.712 1.00 98.25 101 TYR A C 1
ATOM 742 O O . TYR A 1 101 ? 12.015 -13.565 -18.497 1.00 98.25 101 TYR A O 1
ATOM 750 N N . LEU A 1 102 ? 13.168 -12.176 -19.812 1.00 98.25 102 LEU A N 1
ATOM 751 C CA . LEU A 1 102 ? 13.438 -13.173 -20.857 1.00 98.25 102 LEU A CA 1
ATOM 752 C C . LEU A 1 102 ? 14.266 -14.378 -20.380 1.00 98.25 102 LEU A C 1
ATOM 754 O O . LEU A 1 102 ? 14.235 -15.415 -21.045 1.00 98.25 102 LEU A O 1
ATOM 758 N N . ALA A 1 103 ? 14.976 -14.257 -19.254 1.00 98.50 103 ALA A N 1
ATOM 759 C CA . ALA A 1 103 ? 15.702 -15.363 -18.637 1.00 98.50 103 ALA A CA 1
ATOM 760 C C . ALA A 1 103 ? 14.785 -16.339 -17.873 1.00 98.50 103 ALA A C 1
ATOM 762 O O . ALA A 1 103 ? 15.224 -17.447 -17.561 1.00 98.50 103 ALA A O 1
ATOM 763 N N . ASN A 1 104 ? 13.523 -15.973 -17.611 1.00 98.50 104 ASN A N 1
ATOM 764 C CA . ASN A 1 104 ? 12.530 -16.898 -17.065 1.00 98.50 104 ASN A CA 1
ATOM 765 C C . ASN A 1 104 ? 12.233 -18.033 -18.070 1.00 98.50 104 ASN A C 1
ATOM 767 O O . ASN A 1 104 ? 12.267 -17.798 -19.293 1.00 98.50 104 ASN A O 1
ATOM 771 N N . PRO A 1 105 ? 11.911 -19.254 -17.591 1.00 98.56 105 PRO A N 1
ATOM 772 C CA . PRO A 1 105 ? 11.557 -20.387 -18.440 1.00 98.56 105 PRO A CA 1
ATOM 773 C C . PRO A 1 105 ? 10.541 -20.015 -19.524 1.00 98.56 105 PRO A C 1
ATOM 775 O O . PRO A 1 105 ? 9.553 -19.326 -19.274 1.00 98.56 105 PRO A O 1
ATOM 778 N N . ALA A 1 106 ? 10.781 -20.469 -20.756 1.00 98.38 106 ALA A N 1
ATOM 779 C CA . ALA A 1 106 ? 9.914 -20.129 -21.885 1.00 98.38 106 ALA A CA 1
ATOM 780 C C . ALA A 1 106 ? 8.469 -20.615 -21.677 1.00 98.38 106 ALA A C 1
ATOM 782 O O . ALA A 1 106 ? 7.532 -19.918 -22.057 1.00 98.38 106 ALA A O 1
ATOM 783 N N . GLU A 1 107 ? 8.301 -21.777 -21.042 1.00 98.50 107 GLU A N 1
ATOM 784 C CA . GLU A 1 107 ? 6.998 -22.341 -20.675 1.00 98.50 107 GLU A CA 1
ATOM 785 C C . GLU A 1 107 ? 6.235 -21.473 -19.667 1.00 98.50 107 GLU A C 1
ATOM 787 O O . GLU A 1 107 ? 5.030 -21.305 -19.814 1.00 98.50 107 GLU A O 1
ATOM 792 N N . GLU A 1 108 ? 6.929 -20.852 -18.709 1.00 98.38 108 GLU A N 1
ATOM 793 C CA . GLU A 1 108 ? 6.315 -19.925 -17.759 1.00 98.38 108 GLU A CA 1
ATOM 794 C C . GLU A 1 108 ? 5.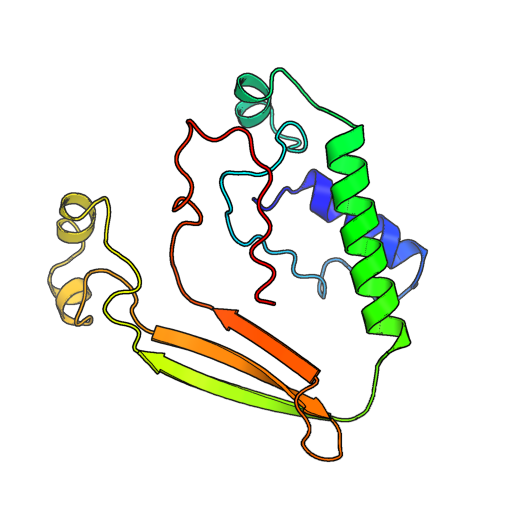897 -18.630 -18.451 1.00 98.38 108 GLU A C 1
ATOM 796 O O . GLU A 1 108 ? 4.757 -18.197 -18.315 1.00 98.38 108 GLU A O 1
ATOM 801 N N . ARG A 1 109 ? 6.789 -18.034 -19.250 1.00 98.25 109 ARG A 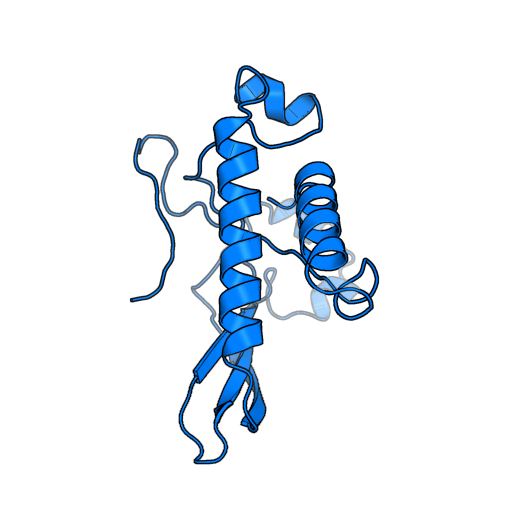N 1
ATOM 802 C CA . ARG A 1 109 ? 6.483 -16.799 -19.988 1.00 98.25 109 ARG A CA 1
ATOM 803 C C . ARG A 1 109 ? 5.298 -16.966 -20.932 1.00 98.25 109 ARG A C 1
ATOM 805 O O . ARG A 1 109 ? 4.511 -16.041 -21.078 1.00 98.25 109 ARG A O 1
ATOM 812 N N . ALA A 1 110 ? 5.143 -18.144 -21.537 1.00 98.12 110 ALA A N 1
ATOM 813 C CA . ALA A 1 110 ? 4.018 -18.455 -22.414 1.00 98.12 110 ALA A CA 1
ATOM 814 C C . ALA A 1 110 ? 2.652 -18.466 -21.697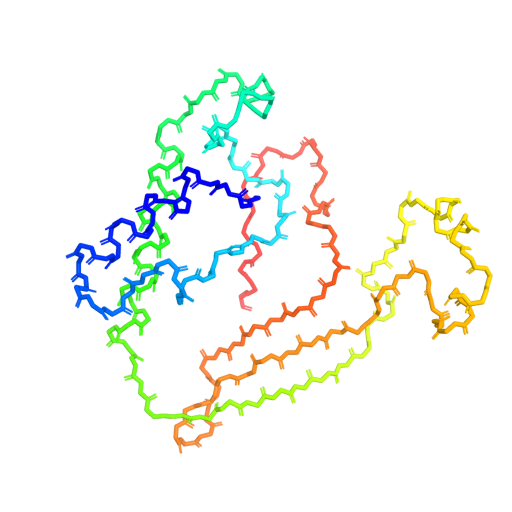 1.00 98.12 110 ALA A C 1
ATOM 816 O O . ALA A 1 110 ? 1.626 -18.429 -22.374 1.00 98.12 110 ALA A O 1
ATOM 817 N N . MET A 1 111 ? 2.618 -18.495 -20.357 1.00 98.19 111 MET A N 1
ATOM 818 C CA . MET A 1 111 ? 1.379 -18.385 -19.576 1.00 98.19 111 MET A CA 1
ATOM 819 C C . MET A 1 111 ? 0.850 -16.945 -19.473 1.00 98.19 111 MET A C 1
ATOM 821 O O . MET A 1 111 ? -0.291 -16.756 -19.057 1.00 98.19 111 MET A O 1
ATOM 825 N N . TYR A 1 112 ? 1.644 -15.937 -19.849 1.00 97.12 112 TYR A N 1
ATOM 826 C CA . TYR A 1 112 ? 1.310 -14.522 -19.681 1.00 97.12 112 TYR A CA 1
ATOM 827 C C . TYR A 1 112 ? 1.329 -13.783 -21.023 1.00 97.12 112 TYR A C 1
ATOM 829 O O . TYR A 1 112 ? 2.186 -14.012 -21.873 1.00 97.12 112 TYR A O 1
ATOM 837 N N . GLN A 1 113 ? 0.385 -12.858 -21.214 1.00 96.88 113 GLN A N 1
ATOM 838 C CA . GLN A 1 113 ? 0.304 -12.047 -22.435 1.00 96.88 113 GLN A CA 1
ATOM 839 C C . GLN A 1 113 ? 1.376 -10.944 -22.493 1.00 96.88 113 GLN A C 1
ATOM 841 O O . GLN A 1 113 ? 1.806 -10.558 -23.580 1.00 96.88 113 GLN A O 1
ATOM 846 N N . TYR A 1 114 ? 1.787 -10.425 -21.336 1.00 97.06 114 TYR A N 1
ATOM 847 C CA . TYR A 1 114 ? 2.700 -9.293 -21.197 1.00 97.06 114 TYR A CA 1
ATOM 848 C C . TYR A 1 114 ? 3.839 -9.643 -20.236 1.00 97.06 114 TYR A C 1
ATOM 850 O O . TYR A 1 114 ? 3.713 -10.533 -19.398 1.00 97.06 114 TYR A O 1
ATOM 858 N N . ASP A 1 115 ? 4.936 -8.892 -20.311 1.00 97.12 115 ASP A N 1
ATOM 859 C CA . ASP A 1 115 ? 6.051 -8.953 -19.361 1.00 97.12 115 ASP A CA 1
ATOM 860 C C . ASP A 1 115 ? 5.909 -7.948 -18.198 1.00 97.12 115 ASP A C 1
ATOM 862 O O . ASP A 1 115 ? 6.874 -7.645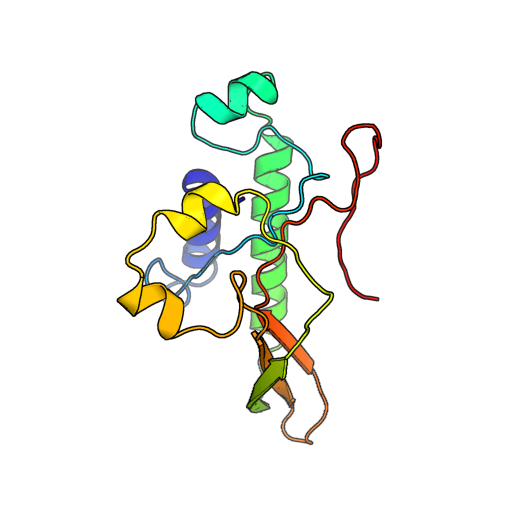 -17.494 1.00 97.12 115 ASP A O 1
ATOM 866 N N . GLN A 1 116 ? 4.699 -7.418 -18.005 1.00 97.06 116 GLN A N 1
ATOM 867 C CA . GLN A 1 116 ? 4.236 -6.734 -16.798 1.00 97.06 116 GLN A CA 1
ATOM 868 C C . GLN A 1 116 ? 2.820 -7.207 -16.483 1.00 97.06 116 GLN A C 1
ATOM 870 O O . GLN A 1 116 ? 2.046 -7.485 -17.399 1.00 97.06 116 GLN A O 1
ATOM 875 N N . ASP A 1 117 ? 2.439 -7.168 -15.214 1.00 97.44 117 ASP A N 1
ATOM 876 C CA . ASP A 1 117 ? 1.034 -7.297 -14.844 1.00 97.44 117 ASP A CA 1
ATOM 877 C C . ASP A 1 117 ? 0.269 -6.039 -15.275 1.00 97.44 117 ASP A C 1
ATOM 879 O O . ASP A 1 117 ? 0.645 -4.907 -14.942 1.00 97.44 117 ASP A O 1
ATOM 883 N N . LYS A 1 118 ? -0.805 -6.249 -16.040 1.00 97.81 118 LYS A N 1
ATOM 884 C CA . LYS A 1 118 ? -1.690 -5.187 -16.543 1.00 97.81 118 LYS A CA 1
ATOM 885 C C . LYS A 1 118 ? -3.014 -5.108 -15.790 1.00 97.81 118 LYS A C 1
ATOM 887 O O . LYS A 1 118 ? -3.793 -4.192 -16.038 1.00 97.81 118 LYS A O 1
ATOM 892 N N . ASP A 1 119 ? -3.273 -6.030 -14.871 1.00 97.69 119 ASP A N 1
ATOM 893 C CA . ASP A 1 119 ? -4.530 -6.067 -14.136 1.00 97.69 119 ASP A CA 1
ATOM 894 C C . ASP A 1 119 ? -4.484 -5.143 -12.919 1.00 97.69 119 ASP A C 1
ATOM 896 O O . ASP A 1 119 ? -3.635 -5.261 -12.035 1.00 97.69 119 ASP A O 1
ATOM 900 N N . LEU A 1 120 ? -5.441 -4.221 -12.864 1.00 98.25 120 LEU A N 1
ATOM 901 C CA . LEU A 1 120 ? -5.764 -3.438 -11.685 1.00 98.25 120 LEU A CA 1
ATOM 902 C C . LEU A 1 120 ? -6.892 -4.144 -10.936 1.00 98.25 120 LEU A C 1
ATOM 904 O O . LEU A 1 120 ? -7.974 -4.349 -11.487 1.00 98.25 120 LEU A O 1
ATOM 908 N N . THR A 1 121 ? -6.653 -4.477 -9.669 1.00 98.44 121 THR A N 1
ATOM 909 C CA . THR A 1 121 ? -7.687 -4.989 -8.756 1.00 98.44 121 THR A CA 1
ATOM 910 C C . THR A 1 121 ? -8.164 -3.863 -7.852 1.00 98.44 121 THR A C 1
ATOM 912 O O . THR A 1 121 ? -7.346 -3.144 -7.282 1.00 98.44 121 THR A O 1
ATOM 915 N N . LEU A 1 122 ? -9.473 -3.717 -7.674 1.00 97.94 122 LEU A N 1
ATOM 916 C CA . LEU A 1 122 ? -10.067 -2.719 -6.795 1.00 97.94 122 LEU A CA 1
ATOM 917 C C . LEU A 1 122 ? -10.986 -3.392 -5.773 1.00 97.94 122 LEU A C 1
ATOM 919 O O . LEU A 1 122 ? -11.914 -4.108 -6.141 1.00 97.94 122 LEU A O 1
ATOM 923 N N . LEU A 1 123 ? -10.736 -3.132 -4.490 1.00 98.19 123 LEU A N 1
ATOM 924 C CA . LEU A 1 123 ? -11.641 -3.446 -3.386 1.00 98.19 123 LEU A CA 1
ATOM 925 C C . LEU A 1 123 ? -12.404 -2.174 -3.025 1.00 98.19 123 LEU A C 1
ATOM 927 O O . LEU A 1 123 ? -11.804 -1.199 -2.575 1.00 98.19 123 LEU A O 1
ATOM 931 N N . ARG A 1 124 ? -13.718 -2.178 -3.216 1.00 97.88 124 ARG A N 1
ATOM 932 C CA . ARG A 1 124 ? -14.598 -1.039 -2.953 1.00 97.88 124 ARG A CA 1
ATOM 933 C C . ARG A 1 124 ? -15.377 -1.238 -1.658 1.00 97.88 124 ARG A C 1
ATOM 935 O O . ARG A 1 124 ? -15.813 -2.347 -1.358 1.00 97.88 124 ARG A O 1
ATOM 942 N N . PHE A 1 125 ? -15.575 -0.140 -0.935 1.00 98.19 125 PHE A N 1
ATOM 943 C CA . PHE A 1 125 ? -16.328 -0.070 0.310 1.00 98.19 125 PHE A CA 1
ATOM 944 C C . PHE A 1 125 ? -17.553 0.816 0.089 1.00 98.19 125 PHE A C 1
ATOM 946 O O . PHE A 1 125 ? -17.408 2.020 -0.139 1.00 98.19 125 PHE A O 1
ATOM 953 N N . ASP A 1 126 ? -18.744 0.235 0.187 1.00 98.06 126 ASP A N 1
ATOM 954 C CA . ASP A 1 126 ? -20.014 0.960 0.128 1.00 98.06 126 ASP A CA 1
ATOM 955 C C . ASP A 1 126 ? -20.693 0.961 1.505 1.00 98.06 126 ASP A C 1
ATOM 957 O O . ASP A 1 126 ? -20.535 0.028 2.298 1.00 98.06 126 ASP A O 1
ATOM 961 N N . ASP A 1 127 ? -21.442 2.017 1.818 1.00 96.94 127 ASP A N 1
ATOM 962 C CA . ASP A 1 127 ? -22.301 2.056 3.001 1.00 96.94 127 ASP A CA 1
ATOM 963 C C . ASP A 1 127 ? -23.575 1.207 2.823 1.00 96.94 127 ASP A C 1
ATOM 965 O O . ASP A 1 127 ? -23.857 0.673 1.751 1.00 96.94 127 ASP A O 1
ATOM 969 N N . ALA A 1 128 ? -24.376 1.082 3.884 1.00 96.75 128 ALA A N 1
ATOM 970 C CA . ALA A 1 128 ? -25.630 0.327 3.850 1.00 96.75 128 ALA A CA 1
ATOM 971 C C . ALA A 1 128 ? -26.683 0.864 2.853 1.00 96.75 128 ALA A C 1
ATOM 973 O O . ALA A 1 128 ? -27.636 0.152 2.547 1.00 96.75 128 ALA A O 1
ATOM 974 N N . SER A 1 129 ? -26.532 2.098 2.359 1.00 96.50 129 SER A N 1
ATOM 975 C CA . SER A 1 129 ? -27.397 2.704 1.336 1.00 96.50 129 SER A CA 1
ATOM 976 C C . SER A 1 129 ? -26.828 2.557 -0.083 1.00 96.50 129 SER A C 1
ATOM 978 O O . SER A 1 129 ? -27.468 2.993 -1.038 1.00 96.50 129 SER A O 1
ATOM 980 N N . GLY A 1 130 ? -25.648 1.944 -0.237 1.00 94.94 130 GLY A N 1
ATOM 981 C CA . GLY A 1 130 ? -24.963 1.755 -1.515 1.00 94.94 130 GLY A CA 1
ATOM 982 C C . GLY A 1 130 ? -24.084 2.930 -1.955 1.00 94.94 130 GLY A C 1
ATOM 983 O O . GLY A 1 130 ? -23.631 2.943 -3.101 1.00 94.94 130 GLY A O 1
ATOM 984 N N . ASN A 1 131 ? -23.823 3.920 -1.091 1.00 96.50 131 ASN A N 1
ATOM 985 C CA . ASN A 1 131 ? -22.922 5.025 -1.428 1.00 96.50 131 ASN A CA 1
ATOM 986 C C . ASN A 1 131 ? -21.460 4.632 -1.199 1.00 96.50 131 ASN A C 1
ATOM 988 O O . ASN A 1 131 ? -21.123 4.030 -0.177 1.00 96.50 131 ASN A O 1
ATOM 992 N N . ALA A 1 132 ? -20.575 5.056 -2.104 1.00 96.12 132 ALA A N 1
ATOM 993 C CA . ALA A 1 132 ? -19.142 4.816 -1.972 1.00 96.12 132 ALA A CA 1
ATOM 994 C C . ALA A 1 132 ? -18.558 5.543 -0.752 1.00 96.12 132 ALA A C 1
ATOM 996 O O . ALA A 1 132 ? -18.763 6.744 -0.573 1.00 96.12 132 ALA A O 1
ATOM 997 N N . ARG A 1 133 ? -17.769 4.825 0.051 1.00 96.00 133 ARG A N 1
ATOM 998 C CA . ARG A 1 133 ? -16.992 5.386 1.171 1.00 96.00 133 ARG A CA 1
ATOM 999 C C . ARG A 1 133 ? -15.493 5.418 0.921 1.00 96.00 133 ARG A C 1
ATOM 1001 O O . ARG A 1 133 ? -14.785 6.180 1.572 1.00 96.00 133 ARG A O 1
ATOM 1008 N N . GLY A 1 134 ? -15.006 4.559 0.035 1.00 96.00 134 GLY A N 1
ATOM 1009 C CA . GLY A 1 134 ? -13.588 4.446 -0.269 1.00 96.00 134 GLY A CA 1
ATOM 1010 C C . GLY A 1 134 ? -13.274 3.199 -1.078 1.00 96.00 134 GLY A C 1
ATOM 1011 O O . GLY A 1 134 ? -14.148 2.376 -1.367 1.00 96.00 134 GLY A O 1
ATOM 1012 N N . PHE A 1 135 ? -12.006 3.065 -1.445 1.00 96.94 135 PHE A N 1
ATOM 1013 C CA . PHE A 1 135 ? -11.497 1.912 -2.169 1.00 96.94 135 PHE A CA 1
ATOM 1014 C C . PHE A 1 135 ? -10.018 1.671 -1.854 1.00 96.94 135 PHE A C 1
ATOM 1016 O O . PHE A 1 135 ? -9.309 2.573 -1.411 1.00 96.94 135 PHE A O 1
ATOM 1023 N N . LEU A 1 136 ? -9.559 0.452 -2.126 1.00 97.25 136 LEU A N 1
ATOM 1024 C CA . LEU A 1 136 ? -8.150 0.096 -2.251 1.00 97.25 136 LEU A CA 1
ATOM 1025 C C . LEU A 1 136 ? -7.907 -0.369 -3.685 1.00 97.25 136 LEU A C 1
ATOM 1027 O O . LEU A 1 136 ? -8.650 -1.211 -4.184 1.00 97.25 136 LEU A O 1
ATOM 1031 N N . SER A 1 137 ? -6.875 0.160 -4.336 1.00 97.06 137 SER A N 1
ATOM 1032 C CA . SER A 1 137 ? -6.473 -0.237 -5.687 1.00 97.06 137 SER A CA 1
ATOM 1033 C C . SER A 1 137 ? -5.091 -0.881 -5.671 1.00 97.06 137 SER A C 1
ATOM 1035 O O . SER A 1 137 ? -4.140 -0.296 -5.151 1.00 97.06 137 SER A O 1
ATOM 1037 N N . PHE A 1 138 ? -4.974 -2.049 -6.291 1.00 97.81 138 PHE A N 1
ATOM 1038 C CA . PHE A 1 138 ? -3.732 -2.793 -6.453 1.00 97.81 138 PHE A CA 1
ATOM 1039 C C . PHE A 1 138 ? -3.359 -2.796 -7.931 1.00 97.81 138 PHE A C 1
ATOM 1041 O O . PHE A 1 138 ? -4.068 -3.383 -8.747 1.00 97.81 138 PHE A O 1
ATOM 1048 N N . TYR A 1 139 ? -2.265 -2.115 -8.265 1.00 97.81 139 TYR A N 1
ATOM 1049 C CA . TYR A 1 139 ? -1.715 -2.057 -9.614 1.00 97.81 139 TYR A CA 1
ATOM 1050 C C . TYR A 1 139 ? -0.191 -1.859 -9.538 1.00 97.81 139 TYR A C 1
ATOM 1052 O O . TYR A 1 139 ? 0.256 -0.930 -8.856 1.00 97.81 139 TYR A O 1
ATOM 1060 N N . PRO A 1 140 ? 0.625 -2.712 -10.179 1.00 97.12 140 PRO A N 1
ATOM 1061 C CA . PRO A 1 140 ? 2.073 -2.654 -10.037 1.00 97.12 140 PRO A CA 1
ATOM 1062 C C . PRO A 1 140 ? 2.681 -1.597 -10.959 1.00 97.12 140 PRO A C 1
ATOM 1064 O O . PRO A 1 140 ? 2.864 -1.793 -12.160 1.00 97.12 140 PRO A O 1
ATOM 1067 N N . VAL A 1 141 ? 3.057 -0.468 -10.370 1.00 96.94 141 VAL A N 1
ATOM 1068 C CA . VAL A 1 141 ? 3.841 0.587 -11.013 1.00 96.94 141 VAL A CA 1
ATOM 1069 C C . VAL A 1 141 ? 4.731 1.246 -9.961 1.00 96.94 141 VAL A C 1
ATOM 1071 O O . VAL A 1 141 ? 4.355 1.349 -8.796 1.00 96.94 141 VAL A O 1
ATOM 1074 N N . HIS A 1 142 ? 5.943 1.644 -10.345 1.00 95.88 142 HIS A N 1
ATOM 1075 C CA . HIS A 1 142 ? 6.842 2.347 -9.429 1.00 95.88 142 HIS A CA 1
ATOM 1076 C C . HIS A 1 142 ? 6.415 3.811 -9.280 1.00 95.88 142 HIS A C 1
ATOM 1078 O O . HIS A 1 142 ? 6.175 4.485 -10.280 1.00 95.88 142 HIS A O 1
ATOM 1084 N N . GLY A 1 143 ? 6.377 4.317 -8.044 1.00 92.94 143 GLY A N 1
ATOM 1085 C CA . GLY A 1 143 ? 6.085 5.719 -7.729 1.00 92.94 143 GLY A CA 1
ATOM 1086 C C . GLY A 1 143 ? 7.258 6.654 -8.043 1.00 92.94 143 GLY A C 1
ATOM 1087 O O . GLY A 1 143 ? 7.786 7.308 -7.146 1.00 92.94 143 GLY A O 1
ATOM 1088 N N . THR A 1 144 ? 7.691 6.676 -9.306 1.00 93.50 144 THR A N 1
ATOM 1089 C CA . THR A 1 144 ? 8.882 7.392 -9.807 1.00 93.50 144 THR A CA 1
ATOM 1090 C C . THR A 1 144 ? 8.562 8.350 -10.958 1.00 93.50 144 THR A C 1
ATOM 1092 O O . THR A 1 144 ? 9.442 8.677 -11.750 1.00 93.50 144 THR A O 1
ATOM 1095 N N . SER A 1 145 ? 7.302 8.771 -11.112 1.00 91.69 145 SER A N 1
ATOM 1096 C CA . SER A 1 145 ? 6.923 9.755 -12.139 1.00 91.69 145 SER A CA 1
ATOM 1097 C C . SER A 1 145 ? 7.546 11.128 -11.878 1.00 91.69 145 SER A C 1
ATOM 1099 O O . SER A 1 145 ? 7.904 11.826 -12.824 1.00 91.69 145 SER A O 1
ATOM 1101 N N . LEU A 1 146 ? 7.709 11.503 -10.605 1.00 86.31 146 LEU A N 1
ATOM 1102 C CA . LEU A 1 146 ? 8.517 12.655 -10.225 1.00 86.31 146 LEU A CA 1
ATOM 1103 C C . LEU A 1 146 ? 9.995 12.268 -10.258 1.00 86.31 146 LEU A C 1
ATOM 1105 O O . LEU A 1 146 ? 10.427 11.336 -9.578 1.00 86.31 146 LEU A O 1
ATOM 1109 N N . TYR A 1 147 ? 10.752 12.988 -11.081 1.00 76.06 147 TYR A N 1
ATOM 1110 C CA . TYR A 1 147 ? 12.186 12.783 -11.243 1.00 76.06 147 TYR A CA 1
ATOM 1111 C C . TYR A 1 147 ? 12.977 13.363 -10.058 1.00 76.06 147 TYR A C 1
ATOM 1113 O O . TYR A 1 147 ? 12.513 14.270 -9.372 1.00 76.06 147 TYR A O 1
ATOM 1121 N N . GLU A 1 148 ? 14.197 12.872 -9.843 1.00 74.75 148 GLU A N 1
ATOM 1122 C CA . GLU A 1 148 ? 15.050 13.195 -8.682 1.00 74.75 148 GLU A CA 1
ATOM 1123 C C . GLU A 1 148 ? 15.444 14.679 -8.545 1.00 74.75 148 GLU A C 1
ATOM 1125 O O . GLU A 1 148 ? 15.937 15.089 -7.502 1.00 74.75 148 GLU A O 1
ATOM 1130 N N . VAL A 1 149 ? 15.227 15.490 -9.583 1.00 67.56 149 VAL A N 1
ATOM 1131 C CA . VAL A 1 149 ? 15.560 16.928 -9.608 1.00 67.56 149 VAL A CA 1
ATOM 1132 C C . VAL A 1 149 ? 14.487 17.823 -8.979 1.00 67.56 149 VAL A C 1
ATOM 1134 O O . VAL A 1 149 ? 14.643 19.043 -8.966 1.00 67.56 149 VAL A O 1
ATOM 1137 N N . PHE A 1 150 ? 13.372 17.250 -8.522 1.00 66.81 150 PHE A N 1
ATOM 1138 C CA . PHE A 1 150 ? 12.278 18.001 -7.915 1.00 66.81 150 PHE A CA 1
ATOM 1139 C C . PHE A 1 150 ? 12.337 17.925 -6.384 1.00 66.81 150 PHE A C 1
ATOM 1141 O O . PHE A 1 150 ? 12.146 16.860 -5.806 1.00 66.81 150 PHE A O 1
ATOM 1148 N N . ASP A 1 151 ? 12.494 19.078 -5.729 1.00 68.12 151 ASP A N 1
ATOM 1149 C CA . ASP A 1 151 ? 12.546 19.212 -4.261 1.00 68.12 151 ASP A CA 1
ATOM 1150 C C . ASP A 1 151 ? 11.151 19.327 -3.602 1.00 68.12 151 ASP A C 1
ATOM 1152 O O . ASP A 1 151 ? 10.980 19.971 -2.565 1.00 68.12 151 ASP A O 1
ATOM 1156 N N . PHE A 1 152 ? 10.117 18.730 -4.205 1.00 72.12 152 PHE A N 1
ATOM 1157 C CA . PHE A 1 152 ? 8.744 18.785 -3.691 1.00 72.12 152 PHE A CA 1
ATOM 1158 C C . PHE A 1 152 ? 8.337 17.470 -3.027 1.00 72.12 152 PHE A C 1
ATOM 1160 O O . PHE A 1 152 ? 8.558 16.386 -3.566 1.00 72.12 152 PHE A O 1
ATOM 1167 N N . LEU A 1 153 ? 7.676 17.577 -1.871 1.00 66.94 153 LEU A N 1
ATOM 1168 C CA . LEU A 1 153 ? 6.911 16.468 -1.312 1.00 66.94 153 LEU A CA 1
ATOM 1169 C C . LEU A 1 153 ? 5.622 16.315 -2.110 1.00 66.94 153 LEU A C 1
ATOM 1171 O O . LEU A 1 153 ? 4.873 17.279 -2.266 1.00 66.94 153 LEU A O 1
ATOM 1175 N N . ASP A 1 154 ? 5.357 15.097 -2.563 1.00 68.19 154 ASP A N 1
ATOM 1176 C CA . ASP A 1 154 ? 4.113 14.758 -3.240 1.00 68.19 154 ASP A CA 1
ATOM 1177 C C . ASP A 1 154 ? 3.426 13.598 -2.524 1.00 68.19 154 ASP A C 1
ATOM 1179 O O . ASP A 1 154 ? 4.042 12.590 -2.161 1.00 68.19 154 ASP A O 1
ATOM 1183 N N . ALA A 1 155 ? 2.131 13.777 -2.306 1.00 58.62 155 ALA A N 1
ATOM 1184 C CA . ALA A 1 155 ? 1.236 12.724 -1.898 1.00 58.62 155 ALA A CA 1
ATOM 1185 C C . ALA A 1 155 ? 0.250 12.557 -3.048 1.00 58.62 155 ALA A C 1
ATOM 1187 O O . ALA A 1 155 ? -0.555 13.451 -3.297 1.00 58.62 155 ALA A O 1
ATOM 1188 N N . LEU A 1 156 ? 0.275 11.387 -3.692 1.00 43.56 156 LEU A N 1
ATOM 1189 C CA . LEU A 1 156 ? -0.827 10.869 -4.505 1.00 43.56 156 LEU A CA 1
ATOM 1190 C C . LEU A 1 156 ? -2.060 10.654 -3.606 1.00 43.56 156 LEU A C 1
ATOM 1192 O O . LEU A 1 156 ? -2.489 9.536 -3.336 1.00 43.56 156 LEU A O 1
ATOM 1196 N N . LEU A 1 157 ? -2.613 11.744 -3.086 1.00 33.47 157 LEU A N 1
ATOM 1197 C CA . LEU A 1 157 ? -3.998 11.842 -2.687 1.00 33.47 157 LEU A CA 1
ATOM 1198 C C . LEU A 1 157 ? -4.711 12.238 -3.970 1.00 33.47 157 LEU A C 1
ATOM 1200 O O . LEU A 1 157 ? -4.681 13.395 -4.384 1.00 33.47 157 LEU A O 1
ATOM 1204 N N . LEU A 1 158 ? -5.265 11.238 -4.654 1.00 28.64 158 LEU A N 1
ATOM 1205 C CA . LEU A 1 158 ? -6.265 11.478 -5.686 1.00 28.64 158 LEU A CA 1
ATOM 1206 C C . LEU A 1 158 ? -7.357 12.348 -5.040 1.00 28.64 158 LEU A C 1
ATOM 1208 O O . LEU A 1 158 ? -8.064 11.872 -4.152 1.00 28.64 158 LEU A O 1
ATOM 1212 N N . ASN A 1 159 ? -7.389 13.631 -5.416 1.00 24.80 159 ASN A N 1
ATOM 1213 C CA . ASN A 1 159 ? -8.463 14.569 -5.080 1.00 24.80 159 ASN A CA 1
ATOM 1214 C C . ASN A 1 159 ? -9.792 14.100 -5.674 1.00 24.80 159 ASN A C 1
ATOM 1216 O O . ASN A 1 159 ? -9.774 13.600 -6.824 1.00 24.80 159 ASN A O 1
#

Foldseek 3Di:
DDAPVLVVLLQVVCCVVPPPPGHPVPDDDDDPQAPQDQFQQHPDDPSQVVNVHHDVVRSCCSSVVVNVVVVVVVVPDADWDKDKDKDFAPPQADDPCVVVLVPPDPVVPVVDPDSADRMKMKIWIAHPVRHTDDIDIDDDDHNCPDPPPDNDRDDPPPD